Protein AF-A0A0L7QZS5-F1 (afdb_monomer_lite)

Sequence (61 aa):
MLRYFKYLISTKYPGRWIGRSGTVEWPARSPDLIPIDFYLWGTLKDIVYTNKPTTPVRACG

Organism: NCBI:txid597456

pLDDT: mean 70.49, std 9.41, range [47.59, 86.81]

Structure (mmCIF, N/CA/C/O backbone):
data_AF-A0A0L7QZS5-F1
#
_entry.id   AF-A0A0L7QZS5-F1
#
loop_
_atom_site.group_PDB
_atom_site.id
_atom_site.type_symbol
_atom_site.label_atom_id
_atom_site.label_alt_id
_atom_site.label_comp_id
_atom_site.label_asym_id
_atom_site.label_entity_id
_atom_site.label_seq_id
_atom_site.pdbx_PDB_ins_code
_atom_site.Cartn_x
_atom_site.Cartn_y
_atom_site.Cartn_z
_atom_site.occupancy
_atom_site.B_iso_or_equiv
_atom_site.auth_seq_id
_atom_site.auth_comp_id
_atom_site.auth_asym_id
_atom_site.auth_atom_id
_atom_site.pdbx_PDB_model_num
ATOM 1 N N . MET A 1 1 ? 13.796 -1.516 4.325 1.00 58.62 1 MET A N 1
ATOM 2 C CA . MET A 1 1 ? 12.367 -1.849 4.112 1.00 58.62 1 MET A CA 1
ATOM 3 C C . MET A 1 1 ? 11.855 -1.426 2.733 1.00 58.62 1 MET A C 1
ATOM 5 O O . MET A 1 1 ? 11.524 -2.297 1.941 1.00 58.62 1 MET A O 1
ATOM 9 N N . LEU A 1 2 ? 11.897 -0.131 2.382 1.00 62.34 2 LEU A N 1
ATOM 10 C CA . LEU A 1 2 ? 11.461 0.383 1.066 1.00 62.34 2 LEU A CA 1
ATOM 11 C C . LEU A 1 2 ? 12.165 -0.271 -0.142 1.00 62.34 2 LEU A C 1
ATOM 13 O O . LEU A 1 2 ? 11.524 -0.528 -1.155 1.00 62.34 2 LEU A O 1
ATOM 17 N N . ARG A 1 3 ? 13.461 -0.607 -0.030 1.00 68.81 3 ARG A N 1
ATOM 18 C CA . ARG A 1 3 ? 14.195 -1.350 -1.078 1.00 68.81 3 ARG A CA 1
ATOM 19 C C . ARG A 1 3 ? 13.667 -2.772 -1.304 1.00 68.81 3 ARG A C 1
ATOM 21 O O . ARG A 1 3 ? 13.566 -3.194 -2.447 1.00 68.81 3 ARG A O 1
ATOM 28 N N . TYR A 1 4 ? 13.319 -3.487 -0.235 1.00 73.06 4 TYR A N 1
ATOM 29 C CA . TYR A 1 4 ? 12.795 -4.855 -0.323 1.00 73.06 4 TYR A CA 1
ATOM 30 C C . TYR A 1 4 ? 11.385 -4.867 -0.921 1.00 73.06 4 TYR A C 1
ATOM 32 O O . TYR A 1 4 ? 11.087 -5.640 -1.823 1.00 73.06 4 TYR A O 1
ATOM 40 N N . PHE A 1 5 ? 10.549 -3.924 -0.490 1.00 72.19 5 PHE A N 1
ATOM 41 C CA . PHE A 1 5 ? 9.220 -3.719 -1.055 1.00 72.19 5 PHE A CA 1
ATOM 42 C C . PHE A 1 5 ? 9.275 -3.364 -2.548 1.00 72.19 5 PHE A C 1
ATOM 44 O O . PHE A 1 5 ? 8.562 -3.956 -3.354 1.00 72.19 5 PHE A O 1
ATOM 51 N N . LYS A 1 6 ? 10.192 -2.465 -2.936 1.00 72.56 6 LYS A N 1
ATOM 52 C CA . LYS A 1 6 ? 10.448 -2.140 -4.344 1.00 72.56 6 LYS A CA 1
ATOM 53 C C . LYS A 1 6 ? 10.855 -3.376 -5.149 1.00 72.56 6 LYS A C 1
ATOM 55 O O . LYS A 1 6 ? 10.338 -3.573 -6.241 1.00 72.56 6 LYS A O 1
ATOM 60 N N . TYR A 1 7 ? 11.752 -4.204 -4.615 1.00 78.38 7 TYR A N 1
ATOM 61 C CA . TYR A 1 7 ? 12.170 -5.443 -5.271 1.00 78.38 7 TYR A CA 1
ATOM 62 C C . TYR A 1 7 ? 10.986 -6.393 -5.492 1.00 78.38 7 TYR A C 1
ATOM 64 O O . TYR A 1 7 ? 10.757 -6.828 -6.616 1.00 78.38 7 TYR A O 1
ATOM 72 N N . LEU A 1 8 ? 10.178 -6.642 -4.457 1.00 80.81 8 LEU A N 1
ATOM 73 C CA . LEU A 1 8 ? 9.008 -7.517 -4.554 1.00 80.81 8 LEU A CA 1
ATOM 74 C C . LEU A 1 8 ? 7.998 -7.048 -5.607 1.00 80.81 8 LEU A C 1
ATOM 76 O O . LEU A 1 8 ? 7.516 -7.859 -6.396 1.00 80.81 8 LEU A O 1
ATOM 80 N N . ILE A 1 9 ? 7.677 -5.753 -5.636 1.00 78.44 9 ILE A N 1
ATOM 81 C CA . ILE A 1 9 ? 6.696 -5.219 -6.587 1.00 78.44 9 ILE A CA 1
ATOM 82 C C . ILE A 1 9 ? 7.258 -5.200 -8.010 1.00 78.44 9 ILE A C 1
ATOM 84 O O . ILE A 1 9 ? 6.543 -5.587 -8.933 1.00 78.44 9 ILE A O 1
ATOM 88 N N . SER A 1 10 ? 8.532 -4.835 -8.195 1.00 76.44 10 SER A N 1
ATOM 89 C CA . SER A 1 10 ? 9.190 -4.919 -9.505 1.00 76.44 10 SER A CA 1
ATOM 90 C C . SER A 1 10 ? 9.192 -6.334 -10.071 1.00 76.44 10 SER A C 1
ATOM 92 O O . SER A 1 10 ? 8.948 -6.500 -11.262 1.00 76.44 10 SER A O 1
ATOM 94 N N . THR A 1 11 ? 9.436 -7.343 -9.232 1.00 82.38 11 THR A N 1
ATOM 95 C CA . THR A 1 11 ? 9.426 -8.748 -9.657 1.00 82.38 11 THR A CA 1
ATOM 96 C C . THR A 1 11 ? 8.009 -9.244 -9.939 1.00 82.38 11 THR A C 1
ATOM 98 O O . THR A 1 11 ? 7.793 -9.975 -10.900 1.00 82.38 11 THR A O 1
ATOM 101 N N . LYS A 1 12 ? 7.025 -8.847 -9.124 1.00 83.31 12 LYS A N 1
ATOM 102 C CA . LYS A 1 12 ? 5.641 -9.329 -9.245 1.00 83.31 12 LYS A CA 1
ATOM 103 C C . LYS A 1 12 ? 4.850 -8.638 -10.365 1.00 83.31 12 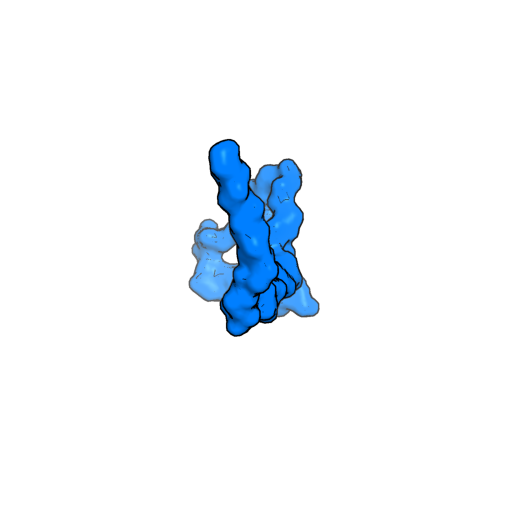LYS A C 1
ATOM 105 O O . LYS A 1 12 ? 3.954 -9.254 -10.933 1.00 83.31 12 LYS A O 1
ATOM 110 N N . TYR A 1 13 ? 5.173 -7.385 -10.690 1.00 76.62 13 TYR A N 1
ATOM 111 C CA . TYR A 1 13 ? 4.433 -6.556 -11.651 1.00 76.62 13 TYR A CA 1
ATOM 112 C C . TYR A 1 13 ? 5.370 -5.795 -12.606 1.00 76.62 13 TYR A C 1
ATOM 114 O O . TYR A 1 13 ? 5.384 -4.561 -12.605 1.00 76.62 13 TYR A O 1
ATOM 122 N N . PRO A 1 14 ? 6.155 -6.489 -13.445 1.00 78.25 14 PRO A N 1
ATOM 123 C CA . PRO A 1 14 ? 7.155 -5.855 -14.303 1.00 78.25 14 PRO A CA 1
ATOM 124 C C . PRO A 1 14 ? 6.518 -4.810 -15.230 1.00 78.25 14 PRO A C 1
ATOM 126 O O . PRO A 1 14 ? 5.571 -5.100 -15.958 1.00 78.25 14 PRO A O 1
ATOM 129 N N . GLY A 1 15 ? 7.008 -3.569 -15.165 1.00 71.75 15 GLY A N 1
ATOM 130 C CA . GLY A 1 15 ? 6.540 -2.450 -15.995 1.00 71.75 15 GLY A CA 1
ATOM 131 C C . GLY A 1 15 ? 5.114 -1.956 -15.719 1.00 71.75 15 GLY A C 1
ATOM 132 O O . GLY A 1 15 ? 4.681 -1.003 -16.356 1.00 71.75 15 GLY A O 1
ATOM 133 N N . ARG A 1 16 ? 4.387 -2.570 -14.777 1.00 72.56 16 ARG A N 1
ATOM 134 C CA . ARG A 1 16 ? 2.977 -2.263 -14.472 1.00 72.56 16 ARG A CA 1
ATOM 135 C C . ARG A 1 16 ? 2.770 -1.603 -13.112 1.00 72.56 16 ARG A C 1
ATOM 137 O O . ARG A 1 16 ? 1.633 -1.358 -12.723 1.00 72.56 16 ARG A O 1
ATOM 144 N N . TRP A 1 17 ? 3.845 -1.343 -12.374 1.00 71.06 17 TRP A N 1
ATOM 145 C CA . TRP A 1 17 ? 3.770 -0.761 -11.041 1.00 71.06 17 TRP A CA 1
ATOM 146 C C . TRP A 1 17 ? 4.290 0.679 -11.022 1.00 71.06 17 TRP A C 1
ATOM 148 O O . TRP A 1 17 ? 5.273 1.018 -11.683 1.00 71.06 17 TRP A O 1
ATOM 158 N N . ILE A 1 18 ? 3.609 1.527 -10.254 1.00 64.06 18 ILE A 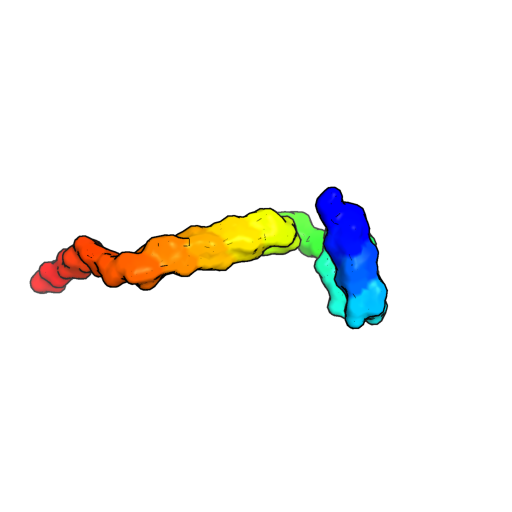N 1
ATOM 159 C CA . ILE A 1 18 ? 3.836 2.973 -10.196 1.00 64.06 18 ILE A CA 1
ATOM 160 C C . ILE A 1 18 ? 4.543 3.280 -8.873 1.00 64.06 18 ILE A C 1
ATOM 162 O O . ILE A 1 18 ? 4.100 2.869 -7.801 1.00 64.06 18 ILE A O 1
ATOM 166 N N . GLY A 1 19 ? 5.672 3.985 -8.920 1.00 69.44 19 GLY A N 1
ATOM 167 C CA . GLY A 1 19 ? 6.557 4.193 -7.769 1.00 69.44 19 GLY A CA 1
ATOM 168 C C . GLY A 1 19 ? 7.426 5.429 -7.955 1.00 69.44 19 GLY A C 1
ATOM 169 O O . GLY A 1 19 ? 7.681 5.825 -9.084 1.00 69.44 19 GLY A O 1
ATOM 170 N N . ARG A 1 20 ? 7.952 6.020 -6.871 1.00 61.53 20 ARG A N 1
ATOM 171 C CA . ARG A 1 20 ? 8.887 7.176 -6.923 1.00 61.53 20 ARG A CA 1
ATOM 172 C C . ARG A 1 20 ? 10.175 6.913 -7.742 1.00 61.53 20 ARG A C 1
ATOM 174 O O . ARG A 1 20 ? 11.027 7.777 -7.852 1.00 61.53 20 ARG A O 1
ATOM 181 N N . SER A 1 21 ? 10.337 5.692 -8.254 1.00 63.12 21 SER A N 1
ATOM 182 C CA . SER A 1 21 ? 11.387 5.237 -9.168 1.00 63.12 21 SER A CA 1
ATOM 183 C C . SER A 1 21 ? 10.881 4.008 -9.963 1.00 63.12 21 SER A C 1
ATOM 185 O O . SER A 1 21 ? 11.575 2.993 -10.068 1.00 63.12 21 SER A O 1
ATOM 187 N N . GLY A 1 22 ? 9.611 4.055 -10.387 1.00 61.81 22 GLY A N 1
ATOM 188 C CA . GLY A 1 22 ? 8.979 3.130 -11.339 1.00 61.81 22 GLY A CA 1
ATOM 189 C C . GLY A 1 22 ? 8.844 3.787 -12.719 1.00 61.81 22 GLY A C 1
ATOM 190 O O . GLY A 1 22 ? 9.161 4.961 -12.867 1.00 61.81 22 GLY A O 1
ATOM 191 N N . THR A 1 23 ? 8.385 3.043 -13.728 1.00 61.44 23 THR A N 1
ATOM 192 C CA . THR A 1 23 ? 8.309 3.490 -15.138 1.00 61.44 23 THR A CA 1
ATOM 193 C C . THR A 1 23 ? 7.396 4.700 -15.362 1.00 61.44 23 THR A C 1
ATOM 195 O O . THR A 1 23 ? 7.523 5.389 -16.368 1.00 61.44 23 THR A O 1
ATOM 198 N N . VAL A 1 24 ? 6.467 4.938 -14.436 1.00 60.91 24 VAL A N 1
ATOM 199 C CA . VAL A 1 24 ? 5.561 6.087 -14.418 1.00 60.91 24 VAL A CA 1
ATOM 200 C C . VAL A 1 24 ? 5.898 6.906 -13.179 1.00 60.91 24 VAL A C 1
ATOM 202 O O . VAL A 1 24 ? 5.755 6.414 -12.053 1.00 60.91 24 VAL A O 1
ATOM 205 N N . GLU A 1 25 ? 6.388 8.127 -13.388 1.00 60.66 25 GLU A N 1
ATOM 206 C CA . GLU A 1 25 ? 6.672 9.052 -12.295 1.00 60.66 25 GLU A CA 1
ATOM 207 C C . GLU A 1 25 ? 5.373 9.494 -11.618 1.00 60.66 25 GLU A C 1
ATOM 209 O O . GLU A 1 25 ? 4.356 9.745 -12.267 1.00 60.66 25 GLU A O 1
ATOM 214 N N . TRP A 1 26 ? 5.400 9.571 -10.288 1.00 62.50 26 TRP A N 1
ATOM 215 C CA . TRP A 1 26 ? 4.254 10.060 -9.530 1.00 62.50 26 TRP A CA 1
ATOM 216 C C . TRP A 1 26 ? 4.097 11.569 -9.710 1.00 62.50 26 TRP A C 1
ATOM 218 O O . TRP A 1 26 ? 5.099 12.285 -9.626 1.00 62.50 26 TRP A O 1
ATOM 228 N N . PRO A 1 27 ? 2.860 12.086 -9.828 1.00 63.31 27 PRO A N 1
ATOM 229 C CA . PRO A 1 27 ? 2.628 13.506 -9.635 1.00 63.31 27 PRO A CA 1
ATOM 230 C C . PRO A 1 27 ? 3.108 13.918 -8.236 1.00 63.31 27 PRO A C 1
ATOM 232 O O . PRO A 1 27 ? 2.903 13.212 -7.241 1.00 63.31 27 PRO A O 1
ATOM 235 N N . ALA A 1 28 ? 3.781 15.066 -8.154 1.00 57.09 28 ALA A N 1
ATOM 236 C CA . ALA A 1 28 ? 4.188 15.639 -6.881 1.00 57.09 28 ALA A CA 1
ATOM 237 C C . ALA A 1 28 ? 2.926 15.841 -6.021 1.00 57.09 28 ALA A C 1
ATOM 239 O O . ALA A 1 28 ? 2.044 16.591 -6.432 1.00 57.09 28 ALA A O 1
ATOM 240 N N . ARG A 1 29 ? 2.873 15.195 -4.842 1.00 59.25 29 ARG A N 1
ATOM 241 C CA . ARG A 1 29 ? 1.774 15.160 -3.838 1.00 59.25 29 ARG A CA 1
ATOM 242 C C . ARG A 1 29 ? 0.882 13.901 -3.802 1.00 59.25 29 ARG A C 1
ATOM 244 O O . ARG A 1 29 ? -0.314 14.017 -3.567 1.00 59.25 29 ARG A O 1
ATOM 251 N N . SER A 1 30 ? 1.451 12.698 -3.871 1.00 60.19 30 SER A N 1
ATOM 252 C CA . SER A 1 30 ? 0.787 11.503 -3.303 1.00 60.19 30 SER A CA 1
ATOM 253 C C . SER A 1 30 ? 1.522 11.006 -2.050 1.00 60.19 30 SER A C 1
ATOM 255 O O . SER A 1 30 ? 2.343 10.087 -2.146 1.00 60.19 30 SER A O 1
ATOM 257 N N . PRO A 1 31 ? 1.289 11.629 -0.875 1.00 56.25 31 PRO A N 1
ATOM 258 C CA . PRO A 1 31 ? 1.764 11.103 0.405 1.00 56.25 31 PRO A CA 1
ATOM 259 C C . PRO A 1 31 ? 1.075 9.777 0.770 1.00 56.25 31 PRO A C 1
ATOM 261 O O . PRO A 1 31 ? 1.676 8.958 1.445 1.00 56.25 31 PRO A O 1
ATOM 264 N N . ASP A 1 32 ? -0.106 9.496 0.218 1.00 55.84 32 ASP A N 1
ATOM 265 C CA . ASP A 1 32 ? -0.969 8.372 0.621 1.00 55.84 32 ASP A CA 1
ATOM 266 C C . ASP A 1 32 ? -0.480 6.977 0.186 1.00 55.84 32 ASP A C 1
ATOM 268 O O . ASP A 1 32 ? -1.124 5.973 0.480 1.00 55.84 32 ASP A O 1
ATOM 272 N N . LEU A 1 33 ? 0.642 6.894 -0.540 1.00 62.16 33 LEU A N 1
ATOM 273 C CA . LEU A 1 33 ? 1.172 5.640 -1.089 1.00 62.16 33 LEU A CA 1
ATOM 274 C C . LEU A 1 33 ? 2.489 5.170 -0.481 1.00 62.16 33 LEU A C 1
ATOM 276 O O . LEU A 1 33 ? 3.124 4.248 -1.005 1.00 62.16 33 LEU A O 1
ATOM 280 N N . ILE A 1 34 ? 2.915 5.748 0.639 1.00 68.81 34 ILE A N 1
ATOM 281 C CA . ILE A 1 34 ? 3.959 5.086 1.412 1.00 68.81 34 ILE A CA 1
ATOM 282 C C . ILE A 1 34 ? 3.306 3.831 2.017 1.00 68.81 34 ILE A C 1
ATOM 284 O O . ILE A 1 34 ? 2.226 3.922 2.596 1.00 68.81 34 ILE A O 1
ATOM 288 N N . PRO A 1 35 ? 3.920 2.638 1.905 1.00 67.69 35 PRO A N 1
ATOM 289 C CA . PRO A 1 35 ? 3.351 1.410 2.469 1.00 67.69 35 PRO A CA 1
ATOM 290 C C . PRO A 1 35 ? 2.996 1.530 3.957 1.00 67.69 35 PRO A C 1
ATOM 292 O O . PRO A 1 35 ? 2.110 0.831 4.441 1.00 67.69 35 PRO A O 1
ATOM 295 N N . ILE A 1 36 ? 3.678 2.440 4.663 1.00 74.56 36 ILE A N 1
ATOM 296 C CA . ILE A 1 36 ? 3.396 2.786 6.052 1.00 74.56 36 ILE A CA 1
ATOM 297 C C . ILE A 1 36 ? 2.045 3.484 6.211 1.00 74.56 36 ILE A C 1
ATOM 299 O O . ILE A 1 36 ? 1.311 3.118 7.115 1.00 74.56 36 ILE A O 1
ATOM 303 N N . ASP A 1 37 ? 1.685 4.407 5.318 1.00 71.56 37 ASP A N 1
ATOM 304 C CA . ASP A 1 37 ? 0.429 5.150 5.382 1.00 71.56 37 ASP A CA 1
ATOM 305 C C . ASP A 1 37 ? -0.746 4.234 5.041 1.00 71.56 37 ASP A C 1
ATOM 307 O O . ASP A 1 37 ? -1.754 4.265 5.733 1.00 71.56 37 ASP A O 1
ATOM 311 N N . PHE A 1 38 ? -0.596 3.316 4.077 1.00 69.06 38 PHE A N 1
ATOM 312 C CA . PHE A 1 38 ? -1.605 2.278 3.824 1.00 69.06 38 PHE A CA 1
ATOM 313 C C . PHE A 1 38 ? -1.813 1.344 5.015 1.00 69.06 38 PHE A C 1
ATOM 315 O O . PHE A 1 38 ? -2.953 1.057 5.379 1.00 69.06 38 PHE A O 1
ATOM 322 N N . TYR A 1 39 ? -0.723 0.847 5.605 1.00 74.50 39 TYR A N 1
ATOM 323 C CA . TYR A 1 39 ? -0.799 -0.068 6.740 1.00 74.50 39 TYR A CA 1
ATOM 324 C C . TYR A 1 39 ? -1.379 0.627 7.975 1.00 74.50 39 TYR A C 1
ATOM 326 O O . TYR A 1 39 ? -2.288 0.104 8.621 1.00 74.50 39 TYR A O 1
ATOM 334 N N . LEU A 1 40 ? -0.899 1.836 8.264 1.00 82.06 40 LEU A N 1
ATOM 335 C CA . LEU A 1 40 ? -1.373 2.658 9.365 1.00 82.06 40 LEU A CA 1
ATOM 336 C C . LEU A 1 40 ? -2.844 3.023 9.170 1.00 82.06 40 LEU A C 1
ATOM 338 O O . LEU A 1 40 ? -3.639 2.833 10.082 1.00 82.06 40 LEU A O 1
ATOM 342 N N . TRP A 1 41 ? -3.233 3.477 7.977 1.00 82.25 41 TRP A N 1
ATOM 343 C CA . TRP A 1 41 ? -4.611 3.859 7.676 1.00 82.25 41 TRP A CA 1
ATOM 344 C C . TRP A 1 41 ? -5.577 2.672 7.685 1.00 82.25 41 TRP A C 1
ATOM 346 O O . TRP A 1 41 ? -6.698 2.805 8.171 1.00 82.25 41 TRP A O 1
ATOM 356 N N . GLY A 1 42 ? -5.163 1.506 7.178 1.00 85.62 42 GLY A N 1
ATOM 357 C CA . GLY A 1 42 ? -5.939 0.268 7.287 1.00 85.62 42 GLY A CA 1
ATOM 358 C C . GLY A 1 42 ? -6.192 -0.102 8.747 1.0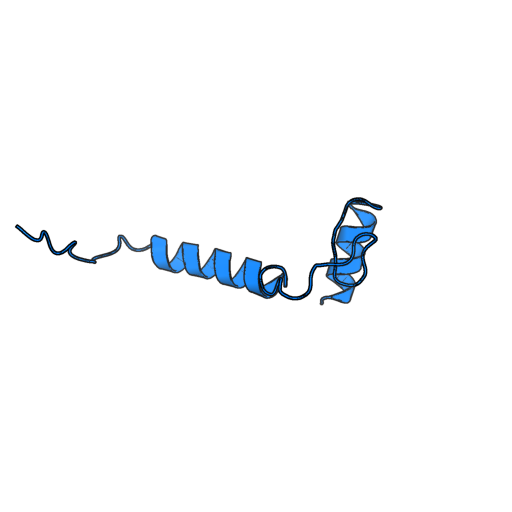0 85.62 42 GLY A C 1
ATOM 359 O O . GLY A 1 42 ? -7.340 -0.229 9.161 1.00 85.62 42 GLY A O 1
ATOM 360 N N . THR A 1 43 ? -5.125 -0.137 9.546 1.00 86.00 43 THR A N 1
ATOM 361 C CA . THR A 1 43 ? -5.193 -0.475 10.975 1.00 86.00 43 THR A CA 1
ATOM 362 C C . THR A 1 43 ? -6.027 0.535 11.768 1.00 86.00 43 THR A C 1
ATOM 364 O O . THR A 1 43 ? -6.839 0.154 12.606 1.00 86.00 43 THR A O 1
ATOM 367 N N . LEU A 1 44 ? -5.860 1.834 11.501 1.00 86.81 44 LEU A N 1
ATOM 368 C CA . LEU A 1 44 ? -6.623 2.890 12.167 1.00 86.81 44 LEU A CA 1
ATOM 369 C C . LEU A 1 44 ? -8.114 2.786 11.868 1.00 86.81 44 LEU A C 1
ATOM 371 O O . LEU A 1 44 ? -8.919 2.930 12.783 1.00 86.81 44 LEU A O 1
ATOM 375 N N . LYS A 1 45 ? -8.492 2.510 10.615 1.00 83.25 45 LYS A N 1
ATOM 376 C CA . LYS A 1 45 ? -9.898 2.282 10.265 1.00 83.25 45 LYS A CA 1
ATOM 377 C C . LYS A 1 45 ? -10.457 1.083 11.018 1.00 83.25 45 LYS A C 1
ATOM 379 O O . LYS A 1 45 ? -11.516 1.216 11.621 1.00 83.25 45 LYS A O 1
ATOM 384 N N . ASP A 1 46 ? -9.739 -0.035 11.052 1.00 86.44 46 ASP A N 1
ATOM 385 C CA . ASP A 1 46 ? -10.19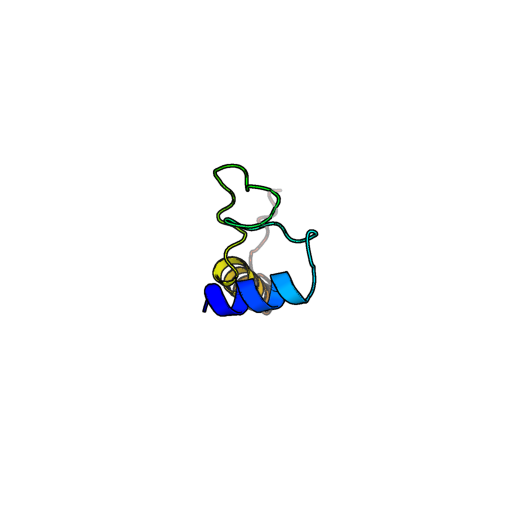6 -1.220 11.778 1.00 86.44 46 ASP A CA 1
ATOM 386 C C . ASP A 1 46 ? -10.407 -0.909 13.266 1.00 86.44 46 ASP A C 1
ATOM 388 O O . ASP A 1 46 ? -11.460 -1.226 13.809 1.00 86.44 46 ASP A O 1
ATOM 392 N N . ILE A 1 47 ? -9.489 -0.185 13.914 1.00 86.75 47 ILE A N 1
ATOM 393 C CA . ILE A 1 47 ? -9.626 0.231 15.323 1.00 86.75 47 ILE A CA 1
ATOM 394 C C . ILE A 1 47 ? -10.828 1.166 15.533 1.00 86.75 47 ILE A C 1
ATOM 396 O O . ILE A 1 47 ? -11.609 0.973 16.468 1.00 86.75 47 ILE A O 1
ATOM 400 N N . VAL A 1 48 ? -10.985 2.178 14.676 1.00 83.44 48 VAL A N 1
ATOM 401 C CA . VAL A 1 48 ? -12.054 3.184 14.792 1.00 83.44 48 VAL A CA 1
ATOM 402 C C . VAL A 1 48 ? -13.431 2.560 14.566 1.00 83.44 48 VAL A C 1
ATOM 404 O O . VAL A 1 48 ? -14.364 2.885 15.295 1.00 83.44 48 VAL A O 1
ATOM 407 N N . TYR A 1 49 ? -13.559 1.646 13.602 1.00 80.50 49 TYR A N 1
ATOM 408 C CA . TYR A 1 49 ? -14.829 1.000 13.261 1.00 80.50 49 TYR A CA 1
ATOM 409 C C . TYR A 1 49 ? -15.111 -0.292 14.048 1.00 80.50 49 TYR A C 1
ATOM 411 O O . TYR A 1 49 ? -16.240 -0.776 14.009 1.00 80.50 49 TYR A O 1
ATOM 419 N N . THR A 1 50 ? -14.140 -0.838 14.793 1.00 80.38 50 THR A N 1
ATOM 420 C CA . THR A 1 50 ? -14.367 -1.971 15.718 1.00 80.38 50 THR A CA 1
ATOM 421 C C . THR A 1 50 ? -15.386 -1.604 16.796 1.00 80.38 50 THR A C 1
ATOM 423 O O . THR A 1 50 ? -16.220 -2.421 17.186 1.00 80.38 50 THR A O 1
ATOM 426 N N . ASN A 1 51 ? -15.352 -0.359 17.265 1.00 75.50 51 ASN A N 1
ATOM 427 C CA . ASN A 1 51 ? -16.343 0.152 18.197 1.00 75.50 51 ASN A CA 1
ATOM 428 C C . ASN A 1 51 ? -17.463 0.826 17.401 1.00 75.50 51 ASN A C 1
ATOM 430 O O . ASN A 1 51 ? -17.192 1.676 16.553 1.00 75.50 51 ASN A O 1
ATOM 434 N N . LYS A 1 52 ? -18.731 0.484 17.679 1.00 71.00 52 LYS A N 1
ATOM 435 C CA . LYS A 1 52 ? -19.860 1.265 17.148 1.00 71.00 52 LYS A CA 1
ATOM 436 C C . LYS A 1 52 ? -19.631 2.726 17.546 1.00 71.00 52 LYS A C 1
ATOM 438 O O . LYS A 1 52 ? -19.480 2.981 18.742 1.00 71.00 52 LYS A O 1
ATOM 443 N N . PRO A 1 53 ? -19.587 3.676 16.597 1.00 64.25 53 PRO A N 1
ATOM 444 C CA . PRO A 1 53 ? -19.352 5.063 16.947 1.00 64.25 53 PRO A CA 1
ATOM 445 C C . PRO A 1 53 ? -20.514 5.554 17.818 1.00 64.25 53 PRO A C 1
ATOM 447 O O . PRO A 1 53 ? -21.632 5.731 17.342 1.00 64.25 53 PRO A O 1
ATOM 450 N N . THR A 1 54 ? -20.244 5.786 19.105 1.00 65.44 54 THR A N 1
ATOM 451 C CA . THR A 1 54 ? -21.172 6.393 20.080 1.00 65.44 54 THR A CA 1
ATOM 452 C C . THR A 1 54 ? -21.315 7.896 19.841 1.00 65.44 54 THR A C 1
ATOM 454 O O . THR A 1 54 ? -21.559 8.658 20.766 1.00 65.44 54 THR A O 1
ATOM 457 N N . THR A 1 55 ? -21.126 8.377 18.614 1.00 69.69 55 THR A N 1
ATOM 458 C CA . THR A 1 55 ? -21.525 9.737 18.269 1.00 69.69 55 THR A CA 1
ATOM 459 C C . THR A 1 55 ? -23.048 9.780 18.306 1.00 69.69 55 THR A C 1
ATOM 461 O O . THR A 1 55 ? -23.666 9.189 17.416 1.00 69.69 55 THR A O 1
ATOM 464 N N . PRO A 1 56 ? -23.687 10.460 19.281 1.00 62.91 56 PRO A N 1
ATOM 465 C CA . PRO A 1 56 ? -25.062 10.856 19.080 1.00 62.91 56 PRO A CA 1
ATOM 466 C C . PRO A 1 56 ? -25.032 11.753 17.850 1.00 62.91 56 PRO A C 1
ATOM 468 O O . PRO A 1 56 ? -24.440 12.836 17.865 1.00 62.91 56 PRO A O 1
ATOM 471 N N . VAL A 1 57 ? -25.625 11.279 16.756 1.00 68.50 57 VAL A N 1
ATOM 472 C CA . VAL A 1 57 ? -26.07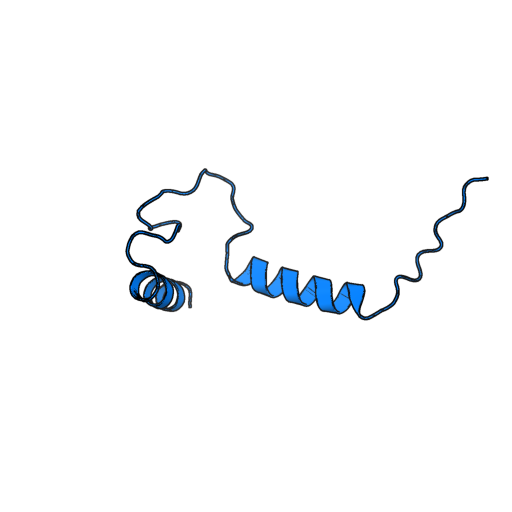2 12.184 15.708 1.00 68.50 57 VAL A CA 1
ATOM 473 C C . VAL A 1 57 ? -26.943 13.168 16.470 1.00 68.50 57 VAL A C 1
ATOM 475 O O . VAL A 1 57 ? -27.964 12.768 17.032 1.00 68.50 57 VAL A O 1
ATOM 478 N N . ARG A 1 58 ? -26.491 14.416 16.630 1.00 63.34 58 ARG A N 1
ATOM 479 C CA . ARG A 1 58 ? -27.393 15.457 17.105 1.00 63.34 58 ARG A CA 1
ATOM 480 C C . ARG A 1 58 ? -28.474 15.493 16.042 1.00 63.34 58 ARG A C 1
ATOM 482 O O . ARG A 1 58 ? -28.238 15.988 14.944 1.00 63.34 58 ARG A O 1
ATOM 489 N N . ALA A 1 59 ? -29.603 14.861 16.340 1.00 61.44 59 ALA A N 1
ATOM 490 C CA . ALA A 1 59 ? -30.834 15.082 15.625 1.00 61.44 59 ALA A CA 1
ATOM 491 C C . ALA A 1 59 ? -31.152 16.552 15.884 1.00 61.44 59 ALA A C 1
ATOM 493 O O . ALA A 1 59 ? -31.692 16.911 16.928 1.00 61.44 59 ALA A O 1
ATOM 494 N N . CYS A 1 60 ? -30.668 17.419 14.998 1.00 63.22 60 CYS A N 1
ATOM 495 C CA . CYS A 1 60 ? -31.240 18.740 14.869 1.00 63.22 60 CYS A CA 1
ATOM 496 C C . CYS A 1 60 ? -32.688 18.497 14.442 1.00 63.22 60 CYS A C 1
ATOM 498 O O . CYS A 1 60 ? -32.921 17.900 13.388 1.00 63.22 60 CYS A O 1
ATOM 500 N N . GLY A 1 61 ? -33.610 18.834 15.345 1.00 47.59 61 GLY A N 1
ATOM 501 C CA . GLY A 1 61 ? -35.034 18.931 15.046 1.00 47.59 61 GLY A CA 1
ATOM 502 C C . GLY A 1 61 ? -35.328 20.081 14.098 1.00 47.59 61 GLY A C 1
ATOM 503 O O . GLY A 1 61 ? -34.464 20.980 13.971 1.00 47.59 61 GLY A O 1
#

InterPro domains:
  IPR036397 Ribonuclease H superfamily [G3DSA:3.30.420.10] (6-59)

Secondary structure (DSSP, 8-state):
-HHHHHHHHHHH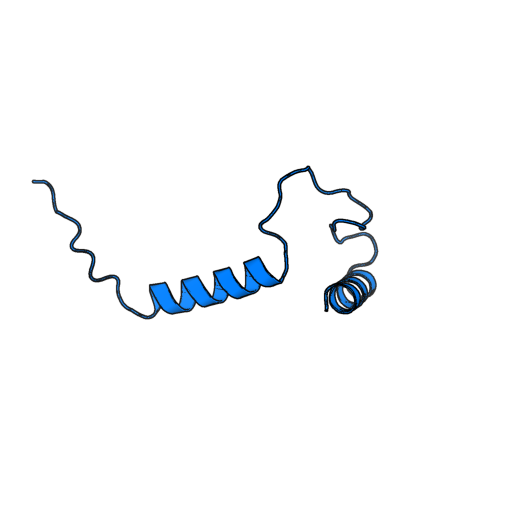STTT---TTSSSPPPS--GGGSHHHHHHHHHHHHHHHHS----------

Radius of gyration: 18.16 Å; chains: 1; bounding box: 49×28×36 Å

Foldseek 3Di:
DVVVVVVVCCVVPPQRDEDCPGPDHDDPDDPCPDVCNVVVVVVVVCVCVVDDPPPPPPPPD